Protein AF-A0A5R8MMK1-F1 (afdb_monomer)

pLDDT: mean 81.11, std 6.92, range [60.22, 90.25]

Foldseek 3Di:
DCQQVAFPDAQFPVNLVVQCVVVVFKDWTATSVRFIWIWGDDDPFIWIAGPVGDIWTFDDGAPDDPRHIDTDTPDDHDD

InterPro domains:
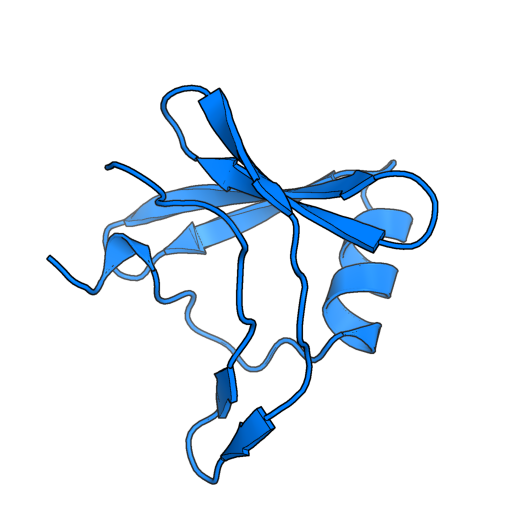  IPR000782 FAS1 domain [PF02469] (2-79)
  IPR000782 FAS1 domain [PS50213] (1-77)
  IPR036378 FAS1 domain superfamily [G3DSA:2.30.180.10] (1-79)
  IPR036378 FAS1 domain superfamily [SSF82153] (1-79)

Secondary structure (DSSP, 8-state):
--GGG--SS---HHHHHHHHHHTTTEEEEE-TTSPEEEEEEETTEEEEE-TTS-EEEEEEEEEEETTEEEEEESS----

Nearest PDB structures (foldseek):
  6ybp-assembly1_J  TM=4.144E-01  e=2.031E+00  Methylorubrum extorquens AM1
  8pn8-assembly1_G  TM=4.212E-01  e=2.846E+00  Methylorubrum extorquens AM1
  6ybp-assembly1_K  TM=3.312E-01  e=2.690E+00  Methylorubrum extorquens AM1

Structure (mmCIF, N/CA/C/O backbone):
data_AF-A0A5R8MMK1-F1
#
_entry.id   AF-A0A5R8MMK1-F1
#
loop_
_atom_site.group_PDB
_atom_site.id
_atom_site.type_symbol
_atom_site.label_atom_id
_atom_site.label_alt_id
_atom_site.label_comp_id
_atom_site.label_asym_id
_atom_site.label_entity_id
_atom_site.label_seq_id
_atom_site.pdbx_PDB_ins_code
_atom_site.Cartn_x
_atom_site.Cartn_y
_atom_site.Cartn_z
_atom_site.occupancy
_atom_site.B_iso_or_equiv
_atom_site.auth_seq_id
_atom_site.auth_comp_id
_atom_site.auth_asym_id
_atom_site.auth_atom_id
_atom_site.pdbx_PDB_model_num
ATOM 1 N N . MET A 1 1 ? 2.291 -13.201 10.913 1.00 60.22 1 MET A N 1
ATOM 2 C CA . MET A 1 1 ? 2.768 -11.947 10.301 1.00 60.22 1 MET A CA 1
ATOM 3 C C . MET A 1 1 ? 1.787 -11.542 9.209 1.00 60.22 1 MET A C 1
ATOM 5 O O . MET A 1 1 ? 1.849 -12.078 8.116 1.00 60.22 1 MET A O 1
ATOM 9 N N . LEU A 1 2 ? 0.807 -10.700 9.537 1.00 71.31 2 LEU A N 1
ATOM 10 C CA . LEU A 1 2 ? -0.153 -10.119 8.574 1.00 71.31 2 LEU A CA 1
ATOM 11 C C . LEU A 1 2 ? -0.281 -8.605 8.768 1.00 71.31 2 LEU A C 1
ATOM 13 O O . LEU A 1 2 ? -0.657 -7.895 7.848 1.00 71.31 2 LEU A O 1
ATOM 17 N N . THR A 1 3 ? 0.096 -8.110 9.947 1.00 78.81 3 THR A N 1
ATOM 18 C CA . THR A 1 3 ? 0.103 -6.694 10.323 1.00 78.81 3 THR A CA 1
ATOM 19 C C . THR A 1 3 ? 0.993 -5.832 9.430 1.00 78.81 3 THR A C 1
ATOM 21 O O . THR A 1 3 ? 0.706 -4.650 9.296 1.00 78.81 3 THR A O 1
ATOM 24 N N . TYR A 1 4 ? 2.003 -6.415 8.771 1.00 80.50 4 TYR A N 1
ATOM 25 C CA . TYR A 1 4 ? 2.820 -5.728 7.763 1.00 80.50 4 TYR A CA 1
ATOM 26 C C . TYR A 1 4 ? 2.031 -5.337 6.508 1.00 80.50 4 TYR A C 1
ATOM 28 O O . TYR A 1 4 ? 2.315 -4.338 5.869 1.00 80.50 4 TYR A O 1
ATOM 36 N N . HIS A 1 5 ? 1.007 -6.111 6.150 1.00 81.56 5 HIS A N 1
ATOM 37 C CA . HIS A 1 5 ? 0.222 -5.890 4.932 1.00 81.56 5 HIS A CA 1
ATOM 38 C C . HIS A 1 5 ? -1.027 -5.039 5.194 1.00 81.56 5 HIS A C 1
ATOM 40 O O . HIS A 1 5 ? -1.876 -4.889 4.319 1.00 81.56 5 HIS A O 1
ATOM 46 N N . VAL A 1 6 ? -1.173 -4.516 6.415 1.00 84.25 6 VAL A N 1
ATOM 47 C CA . VAL A 1 6 ? -2.338 -3.741 6.833 1.00 84.25 6 VAL A CA 1
ATOM 48 C C . VAL A 1 6 ? -1.885 -2.332 7.163 1.00 84.25 6 VAL A C 1
ATOM 50 O O . VAL A 1 6 ? -1.058 -2.129 8.048 1.00 84.25 6 VAL A O 1
ATOM 53 N N . VAL A 1 7 ? -2.470 -1.361 6.474 1.00 84.94 7 VAL A N 1
ATOM 54 C CA . VAL A 1 7 ? -2.336 0.063 6.778 1.00 84.94 7 VAL A CA 1
ATOM 55 C C . VAL A 1 7 ? -3.636 0.512 7.451 1.00 84.94 7 VAL A C 1
ATOM 57 O O . VAL A 1 7 ? -4.712 0.236 6.913 1.00 84.94 7 VAL A O 1
ATOM 60 N N . PRO A 1 8 ? -3.586 1.161 8.627 1.00 79.38 8 PRO A N 1
ATOM 61 C CA . PRO A 1 8 ? -4.779 1.701 9.258 1.00 79.38 8 PRO A CA 1
ATOM 62 C C . PRO A 1 8 ? -5.338 2.864 8.424 1.00 79.38 8 PRO A C 1
ATOM 64 O O . PRO A 1 8 ? -4.638 3.828 8.124 1.00 79.38 8 PRO A O 1
ATOM 67 N N . GLY A 1 9 ? -6.618 2.769 8.059 1.00 77.88 9 GLY A N 1
ATOM 68 C CA . GLY A 1 9 ? -7.323 3.762 7.244 1.00 77.88 9 GLY A CA 1
ATOM 69 C C . GLY A 1 9 ? -8.057 3.134 6.058 1.00 77.88 9 GLY A C 1
ATOM 70 O O . GLY A 1 9 ? -7.797 1.998 5.669 1.00 77.88 9 GLY A O 1
ATOM 71 N N . SER A 1 10 ? -9.003 3.873 5.480 1.00 69.19 10 SER A N 1
ATOM 72 C CA . SER A 1 10 ? -9.673 3.494 4.234 1.00 69.19 10 SER A CA 1
ATOM 73 C C . SER A 1 10 ? -9.051 4.265 3.076 1.00 69.19 10 SER A C 1
ATOM 75 O O . SER A 1 10 ? -9.357 5.440 2.879 1.00 69.19 10 SER A O 1
ATOM 77 N N . MET A 1 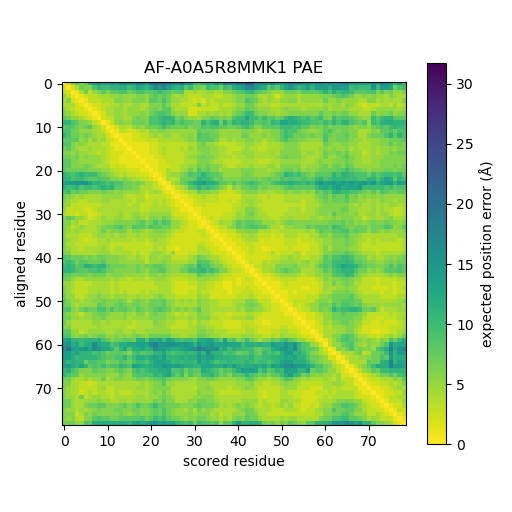11 ? -8.179 3.607 2.321 1.00 75.56 11 MET A N 1
ATOM 78 C CA . MET A 1 11 ? -7.563 4.187 1.130 1.00 75.56 11 MET A CA 1
ATOM 79 C C . MET A 1 11 ? -8.125 3.466 -0.096 1.00 75.56 11 MET A C 1
ATOM 81 O O . MET A 1 11 ? -7.767 2.314 -0.349 1.00 75.56 11 MET A O 1
ATOM 85 N N . SER A 1 12 ? -9.051 4.110 -0.813 1.00 76.81 12 SER A N 1
ATOM 86 C CA . SER A 1 12 ? -9.482 3.648 -2.140 1.00 76.81 12 SER A CA 1
ATOM 87 C C . SER A 1 12 ? -8.388 3.906 -3.172 1.00 76.81 12 SER A C 1
ATOM 89 O O . SER A 1 12 ? -7.412 4.611 -2.890 1.00 76.81 12 SER A O 1
ATOM 91 N N . ARG A 1 13 ? -8.536 3.362 -4.384 1.00 74.88 13 ARG A N 1
ATOM 92 C CA . ARG A 1 13 ? -7.622 3.691 -5.483 1.00 74.88 13 ARG A CA 1
ATOM 93 C C . ARG A 1 13 ? -7.512 5.178 -5.729 1.00 74.88 13 ARG A C 1
ATOM 95 O O . ARG A 1 13 ? -6.399 5.642 -5.942 1.00 74.88 13 ARG A O 1
ATOM 102 N N . GLU A 1 14 ? -8.637 5.894 -5.731 1.00 79.06 14 GLU A N 1
ATOM 103 C CA . GLU A 1 14 ? -8.620 7.332 -5.993 1.00 79.06 14 GLU A CA 1
ATOM 104 C C . GLU A 1 14 ? -7.837 8.045 -4.897 1.00 79.06 14 GLU A C 1
ATOM 106 O O . GLU A 1 14 ? -6.896 8.762 -5.201 1.00 79.06 14 GLU A O 1
ATOM 111 N N . ALA A 1 15 ? -8.112 7.729 -3.628 1.00 82.50 15 ALA A N 1
ATOM 112 C CA . ALA A 1 15 ? -7.383 8.314 -2.506 1.00 82.50 15 ALA A CA 1
ATOM 113 C C . ALA A 1 15 ? -5.877 7.996 -2.541 1.00 82.50 15 ALA A C 1
ATOM 115 O O . ALA A 1 15 ? -5.058 8.858 -2.228 1.00 82.50 15 ALA A O 1
ATOM 116 N N . LEU A 1 16 ? -5.487 6.775 -2.935 1.00 80.69 16 LEU A N 1
ATOM 117 C CA . LEU A 1 16 ? -4.076 6.420 -3.116 1.00 80.69 16 LEU A CA 1
ATOM 118 C C . LEU A 1 16 ? -3.452 7.160 -4.298 1.00 80.69 16 LEU A C 1
ATOM 120 O O . LEU A 1 16 ? -2.318 7.615 -4.190 1.00 80.69 16 LEU A O 1
ATOM 124 N N . GLN A 1 17 ? -4.160 7.276 -5.421 1.00 80.75 17 GLN A N 1
ATOM 125 C CA . GLN A 1 17 ? -3.675 8.008 -6.588 1.00 80.75 17 GLN A CA 1
ATOM 126 C C . GLN A 1 17 ? -3.496 9.488 -6.267 1.00 80.75 17 GLN A C 1
ATOM 128 O O . GLN A 1 17 ? -2.424 10.021 -6.541 1.00 80.75 17 GLN A O 1
ATOM 133 N N . ASP A 1 18 ? -4.478 10.109 -5.623 1.00 83.38 18 ASP A N 1
ATOM 1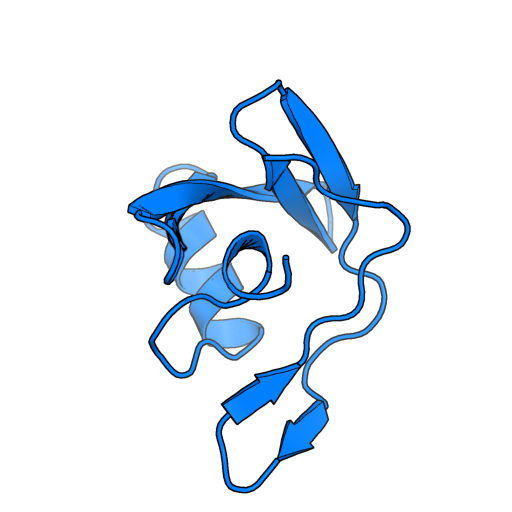34 C CA . ASP A 1 18 ? -4.426 11.503 -5.196 1.00 83.38 18 ASP A CA 1
ATOM 135 C C . ASP A 1 18 ? -3.276 11.715 -4.209 1.00 83.38 18 ASP A C 1
ATOM 137 O O . ASP A 1 18 ? -2.430 12.575 -4.435 1.00 83.38 18 ASP A O 1
ATOM 141 N N . ALA A 1 19 ? -3.138 10.859 -3.190 1.00 83.19 19 ALA A N 1
ATOM 142 C CA . ALA A 1 19 ? -2.034 10.944 -2.233 1.00 83.19 19 ALA A CA 1
ATOM 143 C C . ALA A 1 19 ? -0.657 10.798 -2.899 1.00 83.19 19 ALA A C 1
ATOM 145 O O . ALA A 1 19 ? 0.296 11.484 -2.530 1.00 83.19 19 ALA A O 1
ATOM 146 N N . VAL A 1 20 ? -0.533 9.906 -3.882 1.00 85.00 20 VAL A N 1
ATOM 147 C CA . VAL A 1 20 ? 0.706 9.716 -4.644 1.00 85.00 20 VAL A CA 1
ATOM 148 C C . VAL A 1 20 ? 0.981 10.920 -5.549 1.00 85.00 20 VAL A C 1
ATOM 150 O O . VAL A 1 20 ? 2.131 11.334 -5.668 1.00 85.00 20 VAL A O 1
ATOM 153 N N . MET A 1 21 ? -0.044 11.512 -6.165 1.00 79.00 21 MET A N 1
ATOM 154 C CA . MET A 1 21 ? 0.087 12.708 -7.004 1.00 79.00 21 MET A CA 1
ATOM 155 C C . MET A 1 21 ? 0.416 13.964 -6.188 1.00 79.00 21 MET A C 1
ATOM 157 O O . MET A 1 21 ? 1.251 14.758 -6.614 1.00 79.00 21 MET A O 1
ATOM 161 N N . GLU A 1 22 ? -0.182 14.122 -5.007 1.00 80.12 22 GLU A N 1
ATOM 162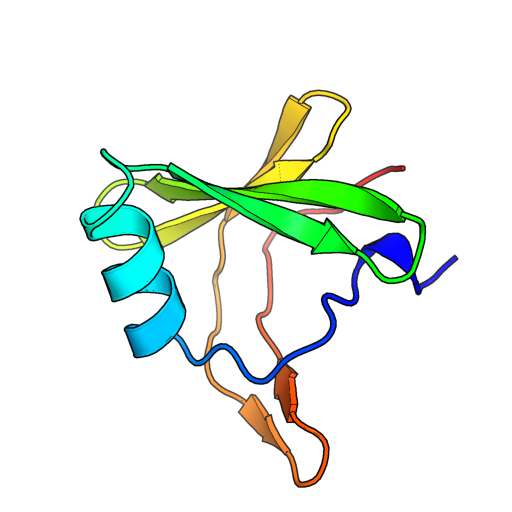 C CA . GLU A 1 22 ? 0.081 15.227 -4.078 1.00 80.12 22 GLU A CA 1
ATOM 163 C C . GLU A 1 22 ? 1.486 15.166 -3.470 1.00 80.12 22 GLU A C 1
ATOM 165 O O . GLU A 1 22 ? 2.066 16.202 -3.147 1.00 80.12 22 GLU A O 1
ATOM 170 N N . ARG A 1 23 ? 2.056 13.964 -3.321 1.00 79.81 23 ARG A N 1
ATOM 171 C CA . ARG A 1 23 ? 3.378 13.743 -2.712 1.00 79.81 23 ARG A CA 1
ATOM 172 C C . ARG A 1 23 ? 4.479 13.453 -3.729 1.00 79.81 23 ARG A C 1
ATOM 174 O O . ARG A 1 23 ? 5.308 12.574 -3.526 1.00 79.81 23 ARG A O 1
ATOM 181 N N . GLU A 1 24 ? 4.480 14.191 -4.836 1.00 73.69 24 GLU A N 1
ATOM 182 C CA . GLU A 1 24 ? 5.548 14.150 -5.851 1.00 73.69 24 GLU A CA 1
ATOM 183 C C . GLU A 1 24 ? 5.797 12.754 -6.466 1.00 73.69 24 GLU A C 1
ATOM 185 O O . GLU A 1 24 ? 6.889 12.451 -6.942 1.00 73.69 24 GLU A O 1
ATOM 190 N N . GLY A 1 25 ? 4.777 11.890 -6.499 1.00 74.38 25 GLY A N 1
ATOM 191 C CA . GLY A 1 25 ? 4.845 10.562 -7.114 1.00 74.38 25 GLY A CA 1
ATOM 192 C C . GLY A 1 25 ? 5.091 9.399 -6.148 1.00 74.38 25 GLY A C 1
ATOM 193 O O . GLY A 1 25 ? 5.113 8.253 -6.612 1.00 74.38 25 GLY A O 1
ATOM 194 N N . ALA A 1 26 ? 5.212 9.650 -4.836 1.00 81.25 26 ALA A N 1
ATOM 195 C CA . ALA A 1 26 ? 5.309 8.604 -3.816 1.00 81.25 26 ALA A CA 1
ATOM 196 C C . ALA A 1 26 ? 4.643 8.994 -2.481 1.00 81.25 26 ALA A C 1
ATOM 198 O O . ALA A 1 26 ? 4.940 10.023 -1.883 1.00 81.25 26 ALA A O 1
ATOM 199 N N . ALA A 1 27 ? 3.782 8.122 -1.958 1.00 86.12 27 ALA A N 1
ATOM 200 C CA . ALA A 1 27 ? 3.134 8.265 -0.660 1.00 86.12 27 ALA A CA 1
ATOM 201 C C . ALA A 1 27 ? 3.572 7.140 0.288 1.00 86.12 27 ALA A C 1
ATOM 203 O O . ALA A 1 27 ? 3.368 5.960 0.005 1.00 86.12 27 ALA A O 1
ATOM 204 N N . SER A 1 28 ? 4.161 7.498 1.431 1.00 86.94 28 SER A N 1
ATOM 205 C CA . SER A 1 28 ? 4.586 6.533 2.451 1.00 86.94 28 SER A CA 1
ATOM 206 C C . SER A 1 28 ? 3.554 6.407 3.568 1.00 86.94 28 SER A C 1
ATOM 208 O O . SER A 1 28 ? 3.252 7.385 4.255 1.00 86.94 28 SER A O 1
ATOM 210 N N . PHE A 1 29 ? 3.097 5.185 3.807 1.00 86.69 29 PHE A N 1
ATOM 211 C CA . PHE A 1 29 ? 2.107 4.810 4.808 1.00 86.69 29 PHE A CA 1
ATOM 212 C C . PHE A 1 29 ? 2.743 3.951 5.895 1.00 86.69 29 PHE A C 1
ATOM 214 O O . PHE A 1 29 ? 3.599 3.118 5.615 1.00 86.69 29 PHE A O 1
ATOM 221 N N . GLU A 1 30 ? 2.331 4.147 7.140 1.00 87.88 30 GLU A N 1
ATOM 222 C CA . GLU A 1 30 ? 2.755 3.304 8.256 1.00 87.88 30 GLU A CA 1
ATOM 223 C C . GLU A 1 30 ? 1.814 2.104 8.377 1.00 87.88 30 GLU A C 1
ATOM 225 O O . GLU A 1 30 ? 0.594 2.249 8.309 1.00 87.88 30 GLU A O 1
ATOM 230 N N . THR A 1 31 ? 2.373 0.909 8.511 1.00 88.19 31 THR A N 1
ATOM 231 C CA . THR A 1 31 ? 1.611 -0.330 8.694 1.00 88.19 31 THR A CA 1
ATOM 232 C C . THR A 1 31 ? 1.233 -0.513 10.158 1.00 88.19 31 THR A C 1
ATOM 234 O O . THR A 1 31 ? 1.811 0.101 11.050 1.00 88.19 31 THR A O 1
ATOM 237 N N . VAL A 1 32 ? 0.307 -1.427 10.445 1.00 85.44 32 VAL A N 1
ATOM 238 C CA . VAL A 1 32 ? -0.048 -1.800 11.827 1.00 85.44 32 VAL A CA 1
ATOM 239 C C . VAL A 1 32 ? 1.148 -2.399 12.583 1.00 85.44 32 VAL A C 1
ATOM 241 O O . VAL A 1 32 ? 1.168 -2.394 13.811 1.00 85.44 32 VAL A O 1
ATOM 244 N N . GLN A 1 33 ? 2.158 -2.907 11.875 1.00 81.81 33 GLN A N 1
ATOM 245 C CA . GLN A 1 33 ? 3.403 -3.367 12.490 1.00 81.81 33 GLN A CA 1
ATOM 246 C C . GLN A 1 33 ? 4.350 -2.212 12.886 1.00 81.81 33 GLN A C 1
ATOM 248 O O . GLN A 1 33 ? 5.289 -2.442 13.643 1.00 81.81 33 GLN A O 1
ATOM 253 N N . GLY A 1 34 ? 4.119 -0.989 12.399 1.00 82.75 34 GLY A N 1
ATOM 254 C CA . GLY A 1 34 ? 4.977 0.184 12.623 1.00 82.75 34 GLY A CA 1
ATOM 255 C C . GLY A 1 34 ? 6.042 0.407 11.544 1.00 82.75 34 GLY A C 1
ATOM 256 O O . GLY A 1 34 ? 6.748 1.411 11.561 1.00 82.75 34 GLY A O 1
ATOM 257 N N . GLU A 1 35 ? 6.160 -0.500 10.574 1.00 85.69 35 GLU A N 1
ATOM 258 C CA . GLU A 1 35 ? 7.042 -0.317 9.418 1.00 85.69 35 GLU A CA 1
ATOM 259 C C . 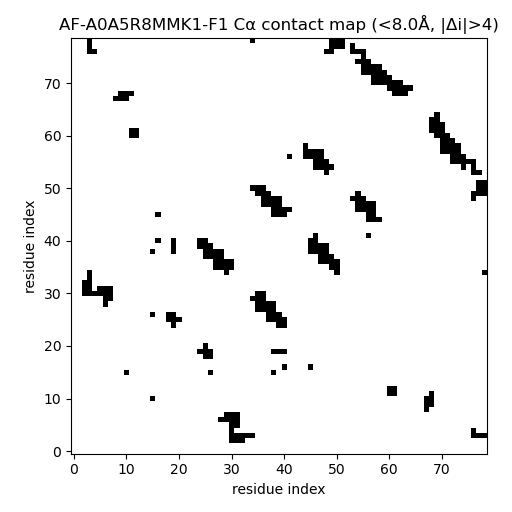GLU A 1 35 ? 6.334 0.426 8.289 1.00 85.69 35 GLU A C 1
ATOM 261 O O . GLU A 1 35 ? 5.105 0.389 8.188 1.00 85.69 35 GLU A O 1
ATOM 266 N N . ARG A 1 36 ? 7.096 1.109 7.429 1.00 86.94 36 ARG A N 1
ATOM 267 C CA . ARG A 1 36 ? 6.529 1.954 6.372 1.00 86.94 36 ARG A CA 1
ATOM 268 C C . ARG A 1 36 ? 6.493 1.228 5.032 1.00 86.94 36 ARG A C 1
ATOM 270 O O . ARG A 1 36 ? 7.506 0.707 4.582 1.00 86.94 36 ARG A O 1
ATOM 277 N N . LEU A 1 37 ? 5.343 1.293 4.371 1.00 88.50 37 LEU A N 1
ATOM 278 C CA . LEU A 1 37 ? 5.167 0.924 2.970 1.00 88.50 37 LEU A CA 1
ATOM 279 C C . LEU A 1 37 ? 5.079 2.187 2.126 1.00 88.50 37 LEU A C 1
ATOM 281 O O . LEU A 1 37 ? 4.370 3.127 2.478 1.00 88.50 37 LEU A O 1
ATOM 285 N N . SER A 1 38 ? 5.770 2.212 0.995 1.00 89.00 38 SER A N 1
ATOM 286 C CA . SER A 1 38 ? 5.717 3.335 0.062 1.00 89.00 38 SER A CA 1
ATOM 287 C C . SER A 1 38 ? 4.937 2.944 -1.176 1.00 89.00 38 SER A C 1
ATOM 289 O O . SER A 1 38 ? 5.340 2.052 -1.909 1.00 89.00 38 SER A O 1
ATOM 291 N N . VAL A 1 39 ? 3.820 3.614 -1.426 1.00 88.94 39 VAL A N 1
ATOM 292 C CA . VAL A 1 39 ? 3.076 3.475 -2.675 1.00 88.94 39 VAL A CA 1
ATOM 293 C C . VAL A 1 39 ? 3.592 4.523 -3.645 1.00 88.94 39 VAL A C 1
ATOM 295 O O . VAL A 1 39 ? 3.694 5.697 -3.307 1.00 88.94 39 VAL A O 1
ATOM 298 N N . MET A 1 40 ? 3.922 4.107 -4.853 1.00 87.94 40 MET A N 1
ATOM 299 C CA . MET A 1 40 ? 4.462 4.958 -5.900 1.00 87.94 40 MET A CA 1
ATOM 300 C C . MET A 1 40 ? 3.716 4.734 -7.203 1.00 87.94 40 MET A C 1
ATOM 302 O O . MET A 1 40 ? 3.153 3.665 -7.456 1.00 87.94 40 MET A O 1
ATOM 306 N N . ARG A 1 41 ? 3.707 5.760 -8.049 1.00 85.19 41 ARG A N 1
ATOM 307 C CA . ARG A 1 41 ? 3.102 5.645 -9.371 1.00 85.19 41 ARG A CA 1
ATOM 308 C C . ARG A 1 41 ? 4.038 4.882 -10.301 1.00 85.19 41 ARG A C 1
ATOM 310 O O . ARG A 1 41 ? 5.164 5.309 -10.534 1.00 85.19 41 ARG A O 1
ATOM 317 N N . ASN A 1 42 ? 3.537 3.806 -10.898 1.00 82.00 42 ASN A N 1
ATOM 318 C CA . ASN A 1 42 ? 4.238 3.046 -11.924 1.00 82.00 42 ASN A CA 1
ATOM 319 C C . ASN A 1 42 ? 3.441 3.092 -13.235 1.00 82.00 42 ASN A C 1
ATOM 321 O O . ASN A 1 42 ? 2.531 2.296 -13.485 1.00 82.00 42 ASN A O 1
ATOM 325 N N . GLY A 1 43 ? 3.734 4.109 -14.052 1.00 79.75 43 GLY A N 1
ATOM 326 C CA . GLY A 1 43 ? 3.013 4.384 -15.295 1.00 79.75 43 GLY A CA 1
ATOM 327 C C . GLY A 1 43 ? 1.528 4.690 -15.058 1.00 79.75 43 GLY A C 1
ATOM 328 O O . GLY A 1 43 ? 1.174 5.721 -14.475 1.00 79.75 43 GLY A O 1
ATOM 329 N N . ASN A 1 44 ? 0.654 3.794 -15.521 1.00 78.06 44 ASN A N 1
ATOM 330 C CA . ASN A 1 44 ? -0.800 3.886 -15.323 1.00 78.06 44 ASN A CA 1
ATOM 331 C C . ASN A 1 44 ? -1.298 3.161 -14.062 1.00 78.06 44 ASN A C 1
ATOM 333 O O . ASN A 1 44 ? -2.468 3.310 -13.705 1.00 78.06 44 ASN A O 1
ATOM 337 N N . ASN A 1 45 ? -0.427 2.403 -13.395 1.00 81.38 45 ASN A N 1
ATOM 338 C CA . ASN A 1 45 ? -0.744 1.644 -12.193 1.00 81.38 45 ASN A CA 1
ATOM 339 C C . ASN A 1 45 ? -0.029 2.228 -10.968 1.00 81.38 45 ASN A C 1
ATOM 341 O O . ASN A 1 45 ? 0.754 3.178 -11.054 1.00 81.38 45 ASN A O 1
ATOM 345 N N . LEU A 1 46 ? -0.338 1.658 -9.810 1.00 86.75 46 LEU A N 1
ATOM 346 C CA . LEU A 1 46 ? 0.357 1.917 -8.558 1.00 86.75 46 LEU A CA 1
ATOM 347 C C . LEU A 1 46 ? 1.216 0.696 -8.220 1.00 86.75 46 LEU A C 1
ATOM 349 O O . LEU A 1 46 ? 0.797 -0.439 -8.448 1.00 86.75 46 LEU A O 1
ATOM 353 N N . SER A 1 47 ? 2.392 0.932 -7.658 1.00 89.00 47 SER A N 1
ATOM 354 C CA . SER A 1 47 ? 3.245 -0.100 -7.072 1.00 89.00 47 SER A CA 1
ATOM 355 C C . SER A 1 47 ? 3.455 0.219 -5.602 1.00 89.00 47 SER A C 1
ATOM 357 O O . SER A 1 47 ? 3.504 1.383 -5.217 1.00 89.00 47 SER A O 1
ATOM 359 N N . VAL A 1 48 ? 3.574 -0.808 -4.775 1.00 89.69 48 VAL A N 1
ATOM 360 C CA . VAL A 1 48 ? 3.928 -0.688 -3.363 1.00 89.69 48 VAL A CA 1
ATOM 361 C C . VAL A 1 48 ? 5.332 -1.237 -3.162 1.00 89.69 48 VAL A C 1
ATOM 363 O O . VAL A 1 48 ? 5.673 -2.280 -3.709 1.00 89.69 48 VAL A O 1
ATOM 366 N N . MET A 1 49 ? 6.147 -0.515 -2.409 1.00 89.31 49 MET A N 1
ATOM 367 C CA . MET A 1 49 ? 7.513 -0.861 -2.052 1.00 89.31 49 MET A CA 1
ATOM 368 C C . MET A 1 49 ? 7.608 -1.020 -0.539 1.00 89.31 49 MET A C 1
ATOM 370 O O . MET A 1 49 ? 7.095 -0.188 0.216 1.00 89.31 49 MET A O 1
ATOM 374 N N . ASP A 1 50 ? 8.243 -2.103 -0.115 1.00 89.38 50 ASP A N 1
ATOM 375 C CA . ASP A 1 50 ? 8.495 -2.414 1.282 1.00 89.38 50 ASP A CA 1
ATOM 376 C C . ASP A 1 50 ? 9.760 -1.717 1.813 1.00 89.38 50 ASP A C 1
ATOM 378 O O . ASP A 1 50 ? 10.489 -1.046 1.075 1.00 89.38 50 ASP A O 1
ATOM 382 N N . ALA A 1 51 ? 10.009 -1.848 3.117 1.00 84.12 51 ALA A N 1
ATOM 383 C CA . ALA A 1 51 ? 11.157 -1.223 3.777 1.00 84.12 51 ALA A CA 1
ATOM 384 C C . ALA A 1 51 ? 12.511 -1.795 3.311 1.00 84.12 51 ALA A C 1
ATOM 386 O O . ALA A 1 51 ? 13.529 -1.104 3.373 1.00 84.12 51 ALA A O 1
ATOM 387 N N . ASN A 1 52 ? 12.516 -3.030 2.804 1.00 83.56 52 ASN A N 1
ATOM 388 C CA . ASN A 1 52 ? 13.691 -3.723 2.273 1.00 83.56 52 ASN A CA 1
ATOM 389 C C . ASN A 1 52 ? 13.945 -3.412 0.788 1.00 83.56 52 ASN A C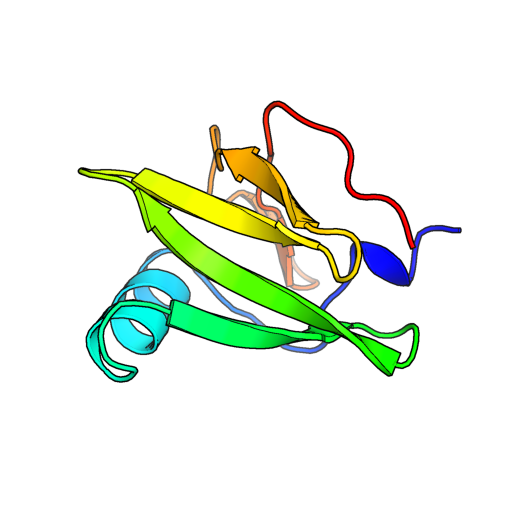 1
ATOM 391 O O . ASN A 1 52 ? 14.959 -3.822 0.222 1.00 83.56 52 ASN A O 1
ATOM 395 N N . GLY A 1 53 ? 13.040 -2.665 0.159 1.00 83.44 53 GLY A N 1
ATOM 396 C CA . GLY A 1 53 ?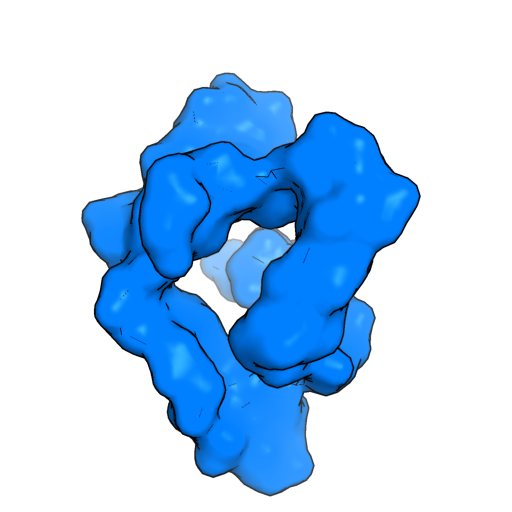 13.100 -2.254 -1.232 1.00 83.44 53 GLY A CA 1
ATOM 397 C C . GLY A 1 53 ? 12.529 -3.253 -2.232 1.00 83.44 53 GLY A C 1
ATOM 398 O O . GLY A 1 53 ? 12.683 -3.049 -3.439 1.00 83.44 53 GLY A O 1
ATOM 399 N N . ASN A 1 54 ? 11.829 -4.293 -1.774 1.00 87.06 54 ASN A N 1
ATOM 400 C CA . ASN A 1 54 ? 11.033 -5.117 -2.674 1.00 87.06 54 ASN A CA 1
ATOM 401 C C . ASN A 1 54 ? 9.799 -4.329 -3.097 1.00 87.06 54 ASN A C 1
ATOM 403 O O . ASN A 1 54 ? 9.152 -3.674 -2.282 1.00 87.06 54 ASN A O 1
ATOM 407 N N . SER A 1 55 ? 9.460 -4.405 -4.380 1.00 89.25 55 SER A N 1
ATOM 408 C CA . SER A 1 55 ? 8.275 -3.751 -4.923 1.00 89.25 55 SER A CA 1
ATOM 409 C C . SER A 1 55 ? 7.331 -4.764 -5.550 1.00 89.2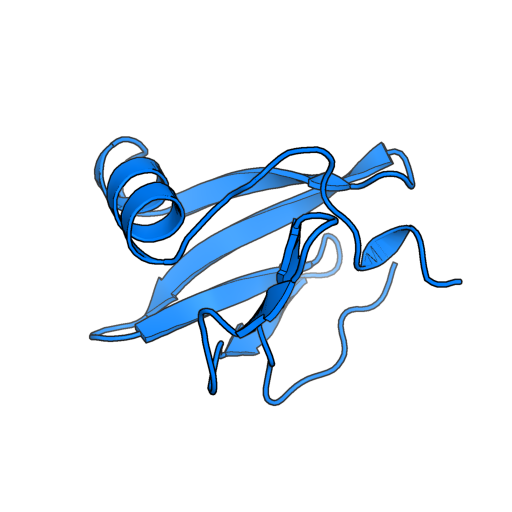5 55 SER A C 1
ATOM 411 O O . SER A 1 55 ? 7.758 -5.766 -6.122 1.00 89.25 55 SER A O 1
ATOM 413 N N . ALA A 1 56 ? 6.038 -4.493 -5.427 1.00 90.25 56 ALA A N 1
ATOM 414 C CA . ALA A 1 56 ? 4.965 -5.271 -6.019 1.00 90.25 56 ALA A CA 1
ATOM 415 C C . ALA A 1 56 ? 3.968 -4.326 -6.693 1.00 90.25 56 ALA A C 1
ATOM 417 O O . ALA A 1 56 ? 3.668 -3.244 -6.181 1.00 90.25 56 ALA A O 1
ATOM 418 N N . ASN A 1 57 ? 3.447 -4.711 -7.851 1.00 88.44 57 ASN A N 1
ATOM 419 C CA . ASN A 1 57 ? 2.458 -3.924 -8.571 1.00 88.44 57 ASN A CA 1
ATOM 420 C C . ASN A 1 57 ? 1.067 -4.243 -8.055 1.00 88.44 57 ASN A C 1
ATOM 422 O O . ASN A 1 57 ? 0.729 -5.398 -7.806 1.00 88.44 57 ASN A O 1
ATOM 426 N N . ILE A 1 58 ? 0.233 -3.217 -7.947 1.00 87.38 58 ILE A N 1
ATOM 427 C CA . ILE A 1 58 ? -1.163 -3.388 -7.577 1.00 87.38 58 ILE A CA 1
ATOM 428 C C . ILE A 1 58 ? -1.948 -3.789 -8.836 1.00 87.38 58 ILE A C 1
ATOM 430 O O . ILE A 1 58 ? -2.103 -2.990 -9.760 1.00 87.38 58 ILE A O 1
ATOM 434 N N . ILE A 1 59 ? -2.412 -5.043 -8.881 1.00 82.25 59 ILE A N 1
ATOM 435 C CA . ILE A 1 59 ? -3.057 -5.671 -10.050 1.00 82.25 59 ILE A CA 1
ATOM 436 C C . ILE A 1 59 ? -4.584 -5.661 -9.996 1.00 82.25 59 ILE A C 1
ATOM 438 O O . ILE A 1 59 ? -5.232 -5.632 -11.040 1.00 82.25 59 ILE A O 1
ATOM 442 N N . LEU A 1 60 ? -5.174 -5.685 -8.801 1.00 69.94 60 LEU A N 1
ATOM 443 C CA . LEU A 1 60 ? -6.619 -5.585 -8.625 1.00 69.94 60 LEU A CA 1
ATOM 444 C C . LEU A 1 60 ? -6.915 -4.708 -7.421 1.00 69.94 60 LEU A C 1
ATOM 446 O O . LEU A 1 60 ? -6.330 -4.870 -6.355 1.00 69.94 60 LEU A O 1
ATOM 450 N N . VAL A 1 61 ? -7.812 -3.755 -7.618 1.00 66.19 61 VAL A N 1
ATOM 451 C CA . VAL A 1 61 ? -8.056 -2.672 -6.677 1.00 66.19 61 VAL A CA 1
ATOM 452 C C . VAL A 1 61 ? -9.549 -2.594 -6.354 1.00 66.19 61 VAL A C 1
ATOM 454 O O . VAL A 1 61 ? -10.375 -2.993 -7.172 1.00 66.19 61 VAL A O 1
ATOM 457 N N . ASP A 1 62 ? -9.873 -2.089 -5.163 1.00 65.88 62 ASP A N 1
ATOM 458 C CA . ASP A 1 62 ? -11.223 -1.712 -4.728 1.00 65.88 62 ASP A CA 1
ATOM 459 C C . ASP A 1 62 ? -12.198 -2.873 -4.507 1.00 65.88 62 ASP A C 1
ATOM 461 O O . ASP A 1 62 ? -13.393 -2.784 -4.796 1.00 65.88 62 ASP A O 1
ATOM 465 N N . VAL A 1 63 ? -11.733 -3.954 -3.875 1.00 68.44 63 VAL A N 1
ATOM 466 C CA . VAL A 1 63 ? -12.671 -4.886 -3.232 1.00 68.44 63 VAL A CA 1
ATOM 467 C C . VAL A 1 63 ? -13.181 -4.232 -1.948 1.00 68.44 63 VAL A C 1
ATOM 469 O O . VAL A 1 63 ? -12.626 -4.434 -0.864 1.00 68.44 63 VAL A O 1
ATOM 472 N N . ALA A 1 64 ? -14.221 -3.409 -2.087 1.00 67.50 64 ALA A N 1
ATOM 473 C CA . ALA A 1 64 ? -14.890 -2.764 -0.968 1.00 67.50 64 ALA A CA 1
ATOM 474 C C . ALA A 1 64 ? -15.491 -3.830 -0.044 1.00 67.50 64 ALA A C 1
ATOM 476 O O . ALA A 1 64 ? -16.343 -4.628 -0.439 1.00 67.50 64 ALA A O 1
ATOM 477 N N . ARG A 1 65 ? -15.044 -3.846 1.210 1.00 66.12 65 ARG A N 1
ATOM 478 C CA . ARG A 1 65 ? -15.666 -4.620 2.281 1.00 66.12 65 ARG A CA 1
ATOM 479 C C . ARG A 1 65 ? -16.171 -3.671 3.353 1.00 66.12 65 ARG A C 1
ATOM 481 O O . ARG A 1 65 ? -15.680 -2.557 3.496 1.00 66.12 65 ARG A O 1
ATOM 488 N N . SER A 1 66 ? -17.087 -4.156 4.184 1.00 71.94 66 SER A N 1
ATOM 489 C CA . SER A 1 66 ? -17.606 -3.423 5.348 1.00 71.94 66 SER A CA 1
ATOM 490 C C . SER A 1 66 ? -16.516 -2.910 6.302 1.00 71.94 66 SER A C 1
ATOM 492 O O . SER A 1 66 ? -16.777 -2.014 7.095 1.00 71.94 66 SER A O 1
ATOM 494 N N . ASN A 1 67 ? -15.302 -3.467 6.221 1.00 67.19 67 ASN A N 1
ATOM 495 C CA . ASN A 1 67 ? -14.202 -3.199 7.145 1.00 67.19 67 ASN A CA 1
ATOM 496 C C . ASN A 1 67 ? -12.980 -2.551 6.461 1.00 67.19 67 ASN A C 1
ATOM 498 O O . ASN A 1 67 ? -11.917 -2.499 7.073 1.00 67.19 67 ASN A O 1
ATOM 502 N N . GLY A 1 68 ? -13.089 -2.113 5.200 1.00 73.75 68 GLY A N 1
ATOM 503 C CA . GLY A 1 68 ? -11.997 -1.445 4.486 1.00 73.75 68 GLY A CA 1
ATOM 504 C C . GLY A 1 68 ? -11.901 -1.806 3.005 1.00 73.75 68 GLY A C 1
ATOM 505 O O . GLY A 1 68 ? -12.832 -2.353 2.411 1.00 73.75 68 GLY A O 1
ATOM 506 N N . VAL A 1 69 ? -10.745 -1.504 2.417 1.00 81.62 69 VAL A N 1
ATOM 507 C CA . VAL A 1 69 ? -10.433 -1.755 1.005 1.00 81.62 69 VAL A CA 1
ATOM 508 C C . VAL A 1 69 ? -9.296 -2.760 0.920 1.00 81.62 69 VAL A C 1
ATOM 510 O O . VAL A 1 69 ? -8.324 -2.664 1.668 1.00 81.62 69 VAL A O 1
ATOM 513 N N . ILE A 1 70 ? -9.417 -3.726 0.012 1.00 83.50 70 ILE A N 1
ATOM 514 C CA . ILE A 1 70 ? -8.338 -4.668 -0.283 1.00 83.50 70 ILE A CA 1
ATOM 515 C C . ILE A 1 70 ? -7.768 -4.361 -1.656 1.00 83.50 70 ILE A C 1
ATOM 517 O O . ILE A 1 70 ? -8.496 -4.314 -2.649 1.00 83.50 70 ILE A O 1
ATOM 521 N N . HIS A 1 71 ? -6.449 -4.213 -1.669 1.00 83.50 71 HIS A N 1
ATOM 522 C CA . HIS A 1 71 ? -5.616 -4.081 -2.853 1.00 83.50 71 HIS A CA 1
ATOM 523 C C . HIS A 1 71 ? -4.857 -5.393 -3.046 1.00 83.50 71 HIS A C 1
ATOM 525 O O . HIS A 1 71 ? -4.229 -5.892 -2.113 1.00 83.50 71 HIS A O 1
ATOM 531 N N . VAL A 1 72 ? -4.944 -5.975 -4.236 1.00 85.31 72 VAL A N 1
ATOM 532 C CA . VAL A 1 72 ? -4.222 -7.190 -4.619 1.00 85.31 72 VAL A CA 1
ATOM 533 C C . VAL A 1 72 ? -2.955 -6.787 -5.349 1.00 85.31 72 VAL A C 1
ATOM 535 O O . VAL A 1 72 ? -3.000 -5.987 -6.284 1.00 85.31 72 VAL A O 1
ATOM 538 N N . ILE A 1 73 ? -1.843 -7.387 -4.941 1.00 88.12 73 ILE A N 1
ATOM 539 C CA . ILE A 1 73 ? -0.525 -7.182 -5.530 1.00 88.12 73 ILE A CA 1
ATOM 540 C C . ILE A 1 73 ? -0.009 -8.464 -6.187 1.00 88.12 73 ILE A C 1
ATOM 542 O O . ILE A 1 73 ? -0.394 -9.561 -5.787 1.00 88.12 73 ILE A O 1
ATOM 546 N N . ASP A 1 74 ? 0.853 -8.331 -7.194 1.00 86.88 74 ASP A N 1
ATOM 547 C CA . ASP A 1 74 ? 1.494 -9.451 -7.908 1.00 86.88 74 ASP A CA 1
ATOM 548 C C . ASP A 1 74 ? 2.798 -9.953 -7.255 1.00 86.88 74 ASP A C 1
ATOM 550 O O . ASP A 1 74 ? 3.488 -10.801 -7.820 1.00 86.88 74 ASP A O 1
ATOM 554 N N . GLY A 1 75 ? 3.119 -9.468 -6.053 1.00 84.19 75 GLY A N 1
ATOM 555 C CA . GLY A 1 75 ? 4.328 -9.808 -5.306 1.00 84.19 75 GLY A CA 1
ATOM 556 C C . GLY A 1 75 ? 4.072 -9.996 -3.812 1.00 84.19 75 GLY A C 1
ATOM 557 O O . GLY A 1 75 ? 2.956 -9.832 -3.322 1.00 84.19 75 GLY A O 1
ATOM 558 N N . VAL A 1 76 ? 5.127 -10.352 -3.081 1.00 84.00 76 VAL A N 1
ATOM 559 C CA . VAL A 1 76 ? 5.092 -10.530 -1.624 1.00 84.00 76 VAL A CA 1
ATOM 560 C C . VAL A 1 76 ? 5.949 -9.446 -0.990 1.00 84.00 76 VAL A C 1
ATOM 562 O O . VAL A 1 76 ? 7.101 -9.277 -1.381 1.00 84.00 76 VAL A O 1
ATOM 565 N N . LEU A 1 77 ? 5.384 -8.727 -0.020 1.00 82.69 77 LEU A N 1
ATOM 566 C CA . LEU A 1 77 ? 6.112 -7.735 0.763 1.00 82.69 77 LEU A CA 1
ATOM 567 C C . LEU A 1 77 ? 6.675 -8.404 2.013 1.00 82.69 77 LEU A C 1
ATOM 569 O O . LEU A 1 77 ? 5.983 -9.183 2.677 1.00 82.69 77 LEU A O 1
ATOM 573 N N . MET A 1 78 ? 7.929 -8.101 2.320 1.00 82.69 78 MET A N 1
ATOM 574 C CA . MET A 1 78 ? 8.641 -8.700 3.439 1.00 82.69 78 MET A CA 1
ATOM 575 C C . MET A 1 78 ? 8.939 -7.618 4.484 1.00 82.69 78 MET A C 1
ATOM 577 O O . MET A 1 78 ? 9.486 -6.578 4.105 1.00 82.69 78 MET A O 1
ATOM 581 N N . PRO A 1 79 ? 8.593 -7.844 5.767 1.00 71.25 79 PRO A N 1
ATOM 582 C CA . PRO A 1 79 ? 9.112 -7.028 6.860 1.00 71.25 79 PRO A CA 1
ATOM 583 C C . PRO A 1 79 ? 10.636 -7.134 6.925 1.00 71.25 79 PRO A C 1
ATOM 585 O O . PRO A 1 79 ? 11.159 -8.258 6.732 1.00 71.25 79 PRO A O 1
#

Organism: NCBI:txid490901

Solvent-accessible surface area (backbone atoms only — not comparable to full-atom values): 4638 Å² total; p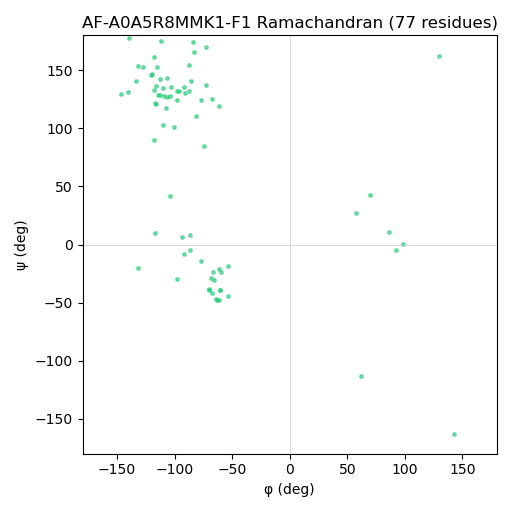er-residue (Å²): 141,60,44,74,81,36,55,83,70,78,62,48,64,65,56,47,50,50,46,14,61,75,44,84,42,43,32,78,41,58,18,70,65,70,52,52,37,35,36,29,65,50,89,94,42,46,27,42,27,31,79,82,67,51,67,26,44,53,75,44,72,63,53,75,48,102,88,38,54,47,72,39,54,81,51,82,82,57,135

Mean predicted aligned error: 5.73 Å

Radius of gyration: 11.54 Å; Cα contacts (8 Å, |Δi|>4): 151; chains: 1; bounding box: 31×27×28 Å

Sequence (79 aa):
MLTYHVVPGSMSREALQDAVMEREGAASFETVQGERLSVMRNGNNLSVMDANGNSANIILVDVARSNGVIHVIDGVLMP